Protein AF-A0A382K7L9-F1 (afdb_monomer_lite)

Structure (mmCIF, N/CA/C/O backbone):
data_AF-A0A382K7L9-F1
#
_entry.id   AF-A0A382K7L9-F1
#
loop_
_atom_site.group_PDB
_atom_site.id
_atom_site.type_symbol
_atom_site.label_atom_id
_atom_site.label_alt_id
_atom_site.label_comp_id
_atom_site.label_asym_id
_atom_site.label_entity_id
_atom_site.label_seq_id
_atom_site.pdbx_PDB_ins_code
_atom_site.Cartn_x
_atom_site.Cartn_y
_atom_site.Cartn_z
_atom_site.occupancy
_atom_site.B_iso_or_equiv
_atom_site.auth_seq_id
_atom_site.auth_comp_id
_atom_site.auth_asym_id
_atom_site.auth_atom_id
_atom_site.pdbx_PDB_model_num
ATOM 1 N N . MET A 1 1 ? 74.649 -41.906 31.317 1.00 43.09 1 MET A N 1
ATOM 2 C CA . MET A 1 1 ? 73.475 -42.484 30.623 1.00 43.09 1 MET A CA 1
ATOM 3 C C . MET A 1 1 ? 72.377 -41.413 30.599 1.00 43.09 1 MET A C 1
ATOM 5 O O . MET A 1 1 ? 71.644 -41.284 31.558 1.00 43.09 1 MET A O 1
ATOM 9 N N . SER A 1 2 ? 72.588 -40.344 29.824 1.00 37.22 2 SER A N 1
ATOM 10 C CA . SER A 1 2 ? 71.863 -39.964 28.591 1.00 37.22 2 SER A CA 1
ATOM 11 C C . SER A 1 2 ? 70.336 -39.858 28.741 1.00 37.22 2 SER A C 1
ATOM 13 O O . SER A 1 2 ? 69.616 -40.840 28.602 1.00 37.22 2 SER A O 1
ATOM 15 N N . ALA A 1 3 ? 69.881 -38.627 29.000 1.00 41.47 3 ALA A N 1
ATOM 16 C CA . ALA A 1 3 ? 68.498 -38.179 28.888 1.00 41.47 3 ALA A CA 1
ATOM 17 C C . ALA A 1 3 ? 68.098 -38.058 27.408 1.00 41.47 3 ALA A C 1
ATOM 19 O O . ALA A 1 3 ? 68.767 -37.372 26.635 1.00 41.47 3 ALA A O 1
ATOM 20 N N . ARG A 1 4 ? 67.018 -38.741 27.023 1.00 49.91 4 ARG A N 1
ATOM 21 C CA . ARG A 1 4 ? 66.361 -38.711 25.703 1.00 49.91 4 ARG A CA 1
ATOM 22 C C . ARG A 1 4 ? 64.899 -39.087 25.980 1.00 49.91 4 ARG A C 1
ATOM 24 O O . ARG A 1 4 ? 64.685 -40.051 26.697 1.00 49.91 4 ARG A O 1
ATOM 31 N N . THR A 1 5 ? 63.835 -38.434 25.541 1.00 47.88 5 THR A N 1
ATOM 32 C CA . THR A 1 5 ? 63.604 -37.308 24.635 1.00 47.88 5 THR A CA 1
ATOM 33 C C . THR A 1 5 ? 62.112 -36.996 24.803 1.00 47.88 5 THR A C 1
ATOM 35 O O . THR A 1 5 ? 61.288 -37.908 24.792 1.00 47.88 5 THR A O 1
ATOM 38 N N . LEU A 1 6 ? 61.779 -35.722 24.991 1.00 47.72 6 LEU A N 1
ATOM 39 C CA . LEU A 1 6 ? 60.423 -35.182 25.039 1.00 47.72 6 LEU A CA 1
ATOM 40 C C . LEU A 1 6 ? 59.897 -35.056 23.596 1.00 47.72 6 LEU A C 1
ATOM 42 O O . LEU A 1 6 ? 60.378 -34.203 22.858 1.00 47.72 6 LEU A O 1
ATOM 46 N N . THR A 1 7 ? 58.939 -35.885 23.179 1.00 46.38 7 THR A N 1
ATOM 47 C CA . THR A 1 7 ? 58.252 -35.752 21.876 1.00 46.38 7 THR A CA 1
ATOM 48 C C . THR A 1 7 ? 56.838 -36.308 21.976 1.00 46.38 7 THR A C 1
ATOM 50 O O . THR A 1 7 ? 56.667 -37.504 22.191 1.00 46.38 7 THR A O 1
ATOM 53 N N . GLY A 1 8 ? 55.832 -35.443 21.817 1.00 36.06 8 GLY A N 1
ATOM 54 C CA . GLY A 1 8 ? 54.428 -35.860 21.763 1.00 36.06 8 GLY A CA 1
ATOM 55 C C . GLY A 1 8 ? 53.365 -34.766 21.915 1.00 36.06 8 GLY A C 1
ATOM 56 O O . GLY A 1 8 ? 52.211 -35.100 22.142 1.00 36.06 8 GLY A O 1
ATOM 57 N N . LEU A 1 9 ? 53.702 -33.475 21.805 1.00 44.44 9 LEU A N 1
ATOM 58 C CA . LEU A 1 9 ? 52.711 -32.431 21.515 1.00 44.44 9 LEU A CA 1
ATOM 59 C C . LEU A 1 9 ? 52.481 -32.429 20.000 1.00 44.44 9 LEU A C 1
ATOM 61 O O . LEU A 1 9 ? 53.364 -32.000 19.261 1.00 44.44 9 LEU A O 1
ATOM 65 N N . GLY A 1 10 ? 51.340 -32.929 19.523 1.00 34.66 10 GLY A N 1
ATOM 66 C CA . GLY A 1 10 ? 51.049 -32.872 18.089 1.00 34.66 10 GLY A CA 1
ATOM 67 C C . GLY A 1 10 ? 49.948 -33.800 17.597 1.00 34.66 10 GLY A C 1
ATOM 68 O O . GLY A 1 10 ? 50.217 -34.700 16.814 1.00 34.66 10 GLY A O 1
ATOM 69 N N . ALA A 1 11 ? 48.703 -33.546 17.988 1.00 42.19 11 ALA A N 1
ATOM 70 C CA . ALA A 1 11 ? 47.563 -33.876 17.140 1.00 42.19 11 ALA A CA 1
ATOM 71 C C . ALA A 1 11 ? 46.535 -32.753 17.283 1.00 42.19 11 ALA A C 1
ATOM 73 O O . ALA A 1 11 ? 45.841 -32.625 18.288 1.00 42.19 11 ALA A O 1
ATOM 74 N N . ALA A 1 12 ? 46.557 -31.882 16.283 1.00 44.66 12 ALA A N 1
ATOM 75 C CA . ALA A 1 12 ? 45.701 -30.732 16.095 1.00 44.66 12 ALA A CA 1
ATOM 76 C C . ALA A 1 12 ? 44.216 -31.063 16.321 1.00 44.66 12 ALA A C 1
ATOM 78 O O . ALA A 1 12 ? 43.596 -31.741 15.508 1.00 44.66 12 ALA A O 1
ATOM 79 N N . LEU A 1 13 ? 43.622 -30.510 17.382 1.00 43.16 13 LEU A N 1
ATOM 80 C CA . LEU A 1 13 ? 42.175 -30.319 17.460 1.00 43.16 13 LEU A CA 1
ATOM 81 C C . LEU A 1 13 ? 41.849 -28.989 16.771 1.00 43.16 13 LEU A C 1
ATOM 83 O O . LEU A 1 13 ? 41.565 -27.978 17.409 1.00 43.16 13 LEU A O 1
ATOM 87 N N . LEU A 1 14 ? 41.983 -28.983 15.448 1.00 47.88 14 LEU A N 1
ATOM 88 C CA . LEU A 1 14 ? 41.500 -27.914 14.589 1.00 47.88 14 LEU A CA 1
ATOM 89 C C . LEU A 1 14 ? 40.259 -28.419 13.854 1.00 47.88 14 LEU A C 1
ATOM 91 O O . LEU A 1 14 ? 40.290 -29.463 13.213 1.00 47.88 14 LEU A O 1
ATOM 95 N N . ILE A 1 15 ? 39.217 -27.587 13.904 1.00 56.72 15 ILE A N 1
ATOM 96 C CA . ILE A 1 15 ? 38.051 -27.582 13.012 1.00 56.72 15 ILE A CA 1
ATOM 97 C C . ILE A 1 15 ? 36.933 -28.549 13.430 1.00 56.72 15 ILE A C 1
ATOM 99 O O . ILE A 1 15 ? 36.583 -29.506 12.753 1.00 56.72 15 ILE A O 1
ATOM 103 N N . GLY A 1 16 ? 36.305 -28.206 14.553 1.00 46.41 16 GLY A N 1
ATOM 104 C CA . GLY A 1 16 ? 34.920 -28.564 14.859 1.00 46.41 16 GLY A CA 1
ATOM 105 C C . GLY A 1 16 ? 33.995 -27.343 14.890 1.00 46.41 16 GLY A C 1
ATOM 106 O O . GLY A 1 16 ? 32.943 -27.402 15.511 1.00 46.41 16 GLY A O 1
ATOM 107 N N . ILE A 1 17 ? 34.364 -26.221 14.251 1.00 56.38 17 ILE A N 1
ATOM 108 C CA . ILE A 1 17 ? 33.431 -25.111 13.970 1.00 56.38 17 ILE A CA 1
ATOM 109 C C . ILE A 1 17 ? 32.613 -25.524 12.738 1.00 56.38 17 ILE A C 1
ATOM 111 O O . ILE A 1 17 ? 32.745 -24.986 11.647 1.00 56.38 17 ILE A O 1
ATOM 115 N N . GLY A 1 18 ? 31.850 -26.598 12.906 1.00 50.69 18 GLY A N 1
ATOM 116 C CA . GLY A 1 18 ? 30.925 -27.154 11.924 1.00 50.69 18 GLY A CA 1
ATOM 117 C C . GLY A 1 18 ? 29.491 -27.107 12.436 1.00 50.69 18 GLY A C 1
ATOM 118 O O . GLY A 1 18 ? 28.652 -27.857 11.951 1.00 50.69 18 GLY A O 1
ATOM 119 N N . ALA A 1 19 ? 29.202 -26.252 13.427 1.00 53.53 19 ALA A N 1
ATOM 120 C CA . ALA A 1 19 ? 27.838 -25.837 13.721 1.00 53.53 19 ALA A CA 1
ATOM 121 C C . ALA A 1 19 ? 27.392 -24.938 12.566 1.00 53.53 19 ALA A C 1
ATOM 123 O O . ALA A 1 19 ? 27.530 -23.716 12.592 1.00 53.53 19 ALA A O 1
ATOM 124 N N . THR A 1 20 ? 26.984 -25.629 11.507 1.00 56.31 20 THR A N 1
ATOM 125 C CA . THR A 1 20 ? 26.126 -25.197 10.415 1.00 56.31 20 THR A CA 1
ATOM 126 C C . THR A 1 20 ? 25.413 -23.899 10.751 1.00 56.31 20 THR A C 1
ATOM 128 O O . THR A 1 20 ? 24.609 -23.852 11.683 1.00 56.31 20 THR A O 1
ATOM 131 N N . PHE A 1 21 ? 25.750 -22.868 9.978 1.00 62.09 21 PHE A N 1
ATOM 132 C CA . PHE A 1 21 ? 25.012 -21.624 9.830 1.00 62.09 21 PHE A CA 1
ATOM 133 C C . PHE A 1 21 ? 23.532 -21.869 10.104 1.00 62.09 21 PHE A C 1
ATOM 135 O O . PHE A 1 21 ? 22.899 -22.665 9.406 1.00 62.09 21 PHE A O 1
ATOM 142 N N . GLY A 1 22 ? 23.018 -21.243 11.168 1.00 56.47 22 GLY A N 1
ATOM 143 C CA . GLY A 1 22 ? 21.597 -21.281 11.478 1.00 56.47 22 GLY A CA 1
ATOM 144 C C . GLY A 1 22 ? 20.826 -20.992 10.202 1.00 56.47 22 GLY A C 1
ATOM 145 O O . GLY A 1 22 ? 21.226 -20.115 9.434 1.00 56.47 22 GLY A O 1
ATOM 146 N N . SER A 1 23 ? 19.779 -21.774 9.949 1.00 59.81 23 SER A N 1
ATOM 147 C CA . SER A 1 23 ? 18.844 -21.516 8.865 1.00 59.81 23 SER A CA 1
ATOM 148 C C . SER A 1 23 ? 18.497 -20.032 8.899 1.00 59.81 23 SER A C 1
ATOM 150 O O . SER A 1 23 ? 17.774 -19.587 9.794 1.00 59.81 23 SER A O 1
ATOM 152 N N . LEU A 1 24 ? 19.037 -19.255 7.956 1.00 59.03 24 LEU A N 1
ATOM 153 C CA . LEU A 1 24 ? 18.431 -17.987 7.604 1.00 59.03 24 LEU A CA 1
ATOM 154 C C . LEU A 1 24 ? 17.028 -18.405 7.208 1.00 59.03 24 LEU A C 1
ATOM 156 O O . LEU A 1 24 ? 16.876 -19.163 6.250 1.00 59.03 24 LEU A O 1
ATOM 160 N N . ALA A 1 25 ? 16.035 -18.048 8.025 1.00 57.22 25 ALA A N 1
ATOM 161 C CA . ALA A 1 25 ? 14.650 -18.222 7.650 1.00 57.22 25 ALA A CA 1
ATOM 162 C C . ALA A 1 25 ? 14.559 -17.670 6.229 1.00 57.22 25 ALA A C 1
ATOM 1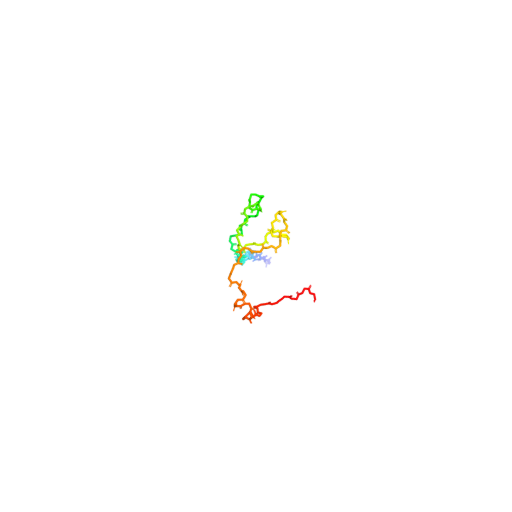64 O O . ALA A 1 25 ? 14.811 -16.480 6.028 1.00 57.22 25 ALA A O 1
ATOM 165 N N . SER A 1 26 ? 14.341 -18.544 5.241 1.00 57.84 26 SER A N 1
ATOM 166 C CA . SER A 1 26 ? 14.037 -18.082 3.901 1.00 57.84 26 SER A CA 1
ATOM 167 C C . SER A 1 26 ? 12.810 -17.222 4.119 1.00 57.84 26 SER A C 1
ATOM 169 O O . SER A 1 26 ? 11.754 -17.749 4.475 1.00 57.84 26 SER A O 1
ATOM 171 N N . ALA A 1 27 ? 12.960 -15.899 4.015 1.00 61.62 27 ALA A N 1
ATOM 172 C CA . ALA A 1 27 ? 11.818 -15.053 3.737 1.00 61.62 27 ALA A CA 1
ATOM 173 C C . ALA A 1 27 ? 11.115 -15.782 2.590 1.00 61.62 27 ALA A C 1
ATOM 175 O O . ALA A 1 27 ? 11.782 -16.107 1.603 1.00 61.62 27 ALA A O 1
ATOM 176 N N . GLY A 1 28 ? 9.877 -16.235 2.821 1.00 64.94 28 GLY A N 1
ATOM 177 C CA . GLY A 1 28 ? 9.206 -17.145 1.892 1.00 64.94 28 GLY A CA 1
ATOM 178 C C . GLY A 1 28 ? 9.330 -16.620 0.466 1.00 64.94 28 GLY A C 1
ATOM 179 O O . GLY A 1 28 ? 9.421 -15.405 0.300 1.00 64.94 28 GLY A O 1
ATOM 180 N N . ASP A 1 29 ? 9.401 -17.526 -0.512 1.00 82.50 29 ASP A N 1
ATOM 181 C CA . ASP A 1 29 ? 9.725 -17.243 -1.916 1.00 82.50 29 ASP A CA 1
ATOM 182 C C . ASP A 1 29 ? 9.339 -15.819 -2.347 1.00 82.50 29 ASP A C 1
ATOM 184 O O . ASP A 1 29 ? 8.174 -15.503 -2.604 1.00 82.50 29 ASP A O 1
ATOM 188 N N . TYR A 1 30 ? 10.330 -14.921 -2.367 1.00 85.88 30 TYR A N 1
ATOM 189 C CA . TYR A 1 30 ? 10.097 -13.534 -2.737 1.00 85.88 30 TYR A CA 1
ATOM 190 C C . TYR A 1 30 ? 9.835 -13.471 -4.239 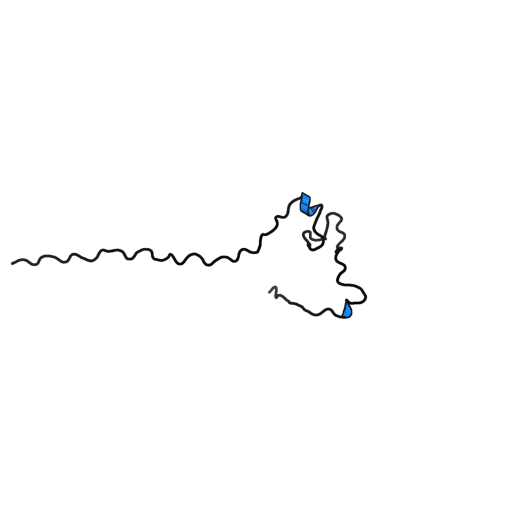1.00 85.88 30 TYR A C 1
ATOM 192 O O . TYR A 1 30 ? 10.737 -13.681 -5.053 1.00 85.88 30 TYR A O 1
ATOM 200 N N . SER A 1 31 ? 8.598 -13.149 -4.613 1.00 90.56 31 SER A N 1
ATOM 201 C CA . SER A 1 31 ? 8.253 -12.946 -6.016 1.00 90.56 31 SER A CA 1
ATOM 202 C C . SER A 1 31 ? 8.961 -11.704 -6.548 1.00 90.56 31 SER A C 1
ATOM 204 O O . SER A 1 31 ? 8.665 -10.581 -6.128 1.00 90.56 31 SER A O 1
ATOM 206 N N . THR A 1 32 ? 9.859 -11.899 -7.514 1.00 93.94 32 THR A N 1
ATOM 207 C CA . THR A 1 32 ? 10.600 -10.819 -8.170 1.00 93.94 32 THR A CA 1
ATOM 208 C C . THR A 1 32 ? 9.653 -9.770 -8.758 1.00 93.94 32 THR A C 1
ATOM 210 O O . THR A 1 32 ? 8.570 -10.076 -9.267 1.00 93.94 32 THR A O 1
ATOM 213 N N . VAL A 1 33 ? 10.047 -8.501 -8.667 1.00 95.00 33 VAL A N 1
ATOM 214 C CA . VAL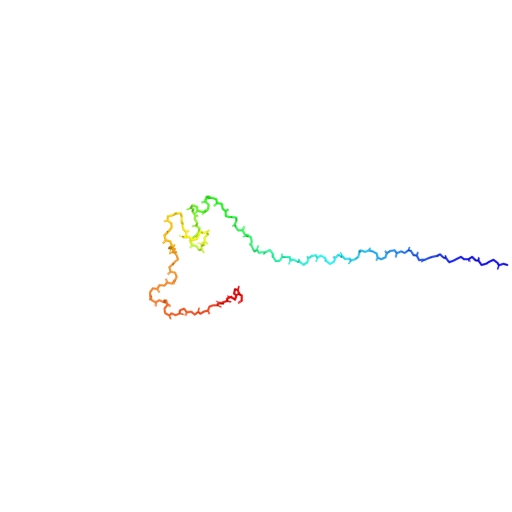 A 1 33 ? 9.338 -7.386 -9.299 1.00 95.00 33 VAL A CA 1
ATOM 215 C C . VAL A 1 33 ? 9.947 -7.161 -10.680 1.00 95.00 33 VAL A C 1
ATOM 217 O O . VAL A 1 33 ? 11.131 -6.863 -10.791 1.00 95.00 33 VAL A O 1
ATOM 220 N N . THR A 1 34 ? 9.143 -7.341 -11.725 1.00 96.88 34 THR A N 1
ATOM 221 C CA . THR A 1 34 ? 9.523 -7.122 -13.128 1.00 96.88 34 THR A CA 1
ATOM 222 C C . THR A 1 34 ? 8.735 -5.956 -13.714 1.00 96.88 34 THR A C 1
ATOM 224 O O . THR A 1 34 ? 7.660 -5.620 -13.215 1.00 96.88 34 THR A O 1
ATOM 227 N N . ASP A 1 35 ? 9.202 -5.397 -14.830 1.00 97.00 35 ASP A N 1
ATOM 228 C CA . ASP A 1 35 ? 8.470 -4.344 -15.550 1.00 97.00 35 ASP A CA 1
ATOM 229 C C . ASP A 1 35 ? 7.058 -4.802 -15.949 1.00 97.00 35 ASP A C 1
ATOM 231 O O . ASP A 1 35 ? 6.075 -4.091 -15.747 1.00 97.00 35 ASP A O 1
ATOM 235 N N . SER A 1 36 ? 6.929 -6.042 -16.436 1.00 96.62 36 SER A N 1
ATOM 236 C CA . SER A 1 36 ? 5.632 -6.634 -16.791 1.00 96.62 36 SER A CA 1
ATOM 237 C C . SER A 1 36 ? 4.683 -6.745 -15.597 1.00 96.62 36 SER A C 1
ATOM 239 O O . SER A 1 36 ? 3.480 -6.511 -15.738 1.00 96.62 36 SER A O 1
ATOM 241 N N . ARG A 1 37 ? 5.215 -7.057 -14.411 1.00 96.44 37 ARG A N 1
ATOM 242 C CA . ARG A 1 37 ? 4.445 -7.118 -13.168 1.00 96.44 37 ARG A CA 1
ATOM 243 C C . ARG A 1 37 ? 4.062 -5.729 -12.676 1.00 96.44 37 ARG A C 1
ATOM 245 O O . ARG A 1 37 ? 2.962 -5.559 -12.176 1.00 96.44 37 ARG A O 1
ATOM 252 N N . LEU A 1 38 ? 4.913 -4.719 -12.851 1.00 96.06 38 LEU A N 1
ATOM 253 C CA . LEU A 1 38 ? 4.569 -3.335 -12.512 1.00 96.06 38 LEU A CA 1
ATOM 254 C C . LEU A 1 38 ? 3.434 -2.781 -13.384 1.00 96.06 38 LEU A C 1
ATOM 256 O O . LEU A 1 38 ? 2.636 -1.979 -12.891 1.00 96.06 38 LEU A O 1
ATOM 260 N N . ILE A 1 39 ? 3.335 -3.232 -14.639 1.00 95.19 39 ILE A N 1
ATOM 261 C CA . ILE A 1 39 ? 2.208 -2.932 -15.535 1.00 95.19 39 ILE A CA 1
ATOM 262 C C . ILE A 1 39 ? 0.934 -3.648 -15.059 1.00 95.19 39 ILE A C 1
ATOM 264 O O . ILE A 1 39 ? -0.128 -3.031 -14.996 1.00 95.19 39 ILE A O 1
ATOM 268 N N . ASN A 1 40 ? 1.041 -4.926 -14.679 1.00 93.19 40 ASN A N 1
ATOM 269 C CA . ASN A 1 40 ? -0.084 -5.770 -14.264 1.00 93.19 40 ASN A CA 1
ATOM 270 C C . ASN A 1 40 ? 0.082 -6.283 -12.826 1.00 93.19 40 ASN A C 1
ATOM 272 O O . ASN A 1 40 ? 0.247 -7.480 -12.597 1.00 93.19 40 ASN A O 1
ATOM 276 N N . GLN A 1 41 ? 0.050 -5.369 -11.855 1.00 92.88 41 GLN A N 1
ATOM 277 C CA . GLN A 1 41 ? 0.260 -5.712 -10.446 1.00 92.88 41 GLN A CA 1
ATOM 278 C C . GLN A 1 41 ? -0.901 -6.535 -9.884 1.00 92.88 41 GLN A C 1
ATOM 280 O O . GLN A 1 41 ? -2.070 -6.291 -10.206 1.00 92.88 41 GLN A O 1
ATOM 285 N N . GLU A 1 42 ? -0.587 -7.473 -8.990 1.00 94.50 42 GLU A N 1
ATOM 286 C CA . GLU A 1 42 ? -1.609 -8.168 -8.213 1.00 94.50 42 GLU A CA 1
ATOM 287 C C . GLU A 1 42 ? -2.316 -7.178 -7.274 1.00 94.50 42 GLU A C 1
ATOM 289 O O . GLU A 1 42 ? -1.693 -6.287 -6.698 1.00 94.50 42 GLU A O 1
ATOM 294 N N . HIS A 1 43 ? -3.629 -7.334 -7.093 1.00 93.25 43 HIS A N 1
ATOM 295 C CA . HIS A 1 43 ? -4.457 -6.357 -6.373 1.00 93.25 43 HIS A CA 1
ATOM 296 C C . HIS A 1 43 ? -4.113 -6.207 -4.879 1.00 93.25 43 HIS A C 1
ATOM 298 O O . HIS A 1 43 ? -4.536 -5.241 -4.250 1.00 93.25 43 HIS A O 1
ATOM 304 N N . ASN A 1 44 ? -3.410 -7.178 -4.295 1.00 93.94 44 ASN A N 1
ATOM 305 C CA . ASN A 1 44 ? -3.026 -7.210 -2.885 1.00 93.94 44 ASN A CA 1
ATOM 306 C C . ASN A 1 44 ? -1.668 -6.545 -2.606 1.00 93.94 44 ASN A C 1
ATOM 308 O O . ASN A 1 44 ? -1.274 -6.465 -1.445 1.00 93.94 44 ASN A O 1
ATOM 312 N N . ASN A 1 45 ? -0.961 -6.081 -3.640 1.00 95.12 45 ASN A N 1
ATOM 313 C CA . ASN A 1 45 ? 0.356 -5.469 -3.515 1.00 95.12 45 ASN A CA 1
ATOM 314 C C . ASN A 1 45 ? 0.317 -3.961 -3.790 1.00 95.12 45 ASN A C 1
ATOM 316 O O . ASN A 1 45 ? -0.519 -3.462 -4.540 1.00 95.12 45 ASN A O 1
ATOM 320 N N . TRP A 1 46 ? 1.280 -3.242 -3.212 1.00 96.25 46 TRP A N 1
ATOM 321 C CA . TRP A 1 46 ? 1.529 -1.827 -3.487 1.00 96.25 46 TRP A CA 1
ATOM 322 C C . TRP A 1 46 ? 3.004 -1.642 -3.854 1.00 96.25 46 TRP A C 1
ATOM 324 O O . TRP A 1 46 ? 3.845 -1.411 -2.987 1.00 96.25 46 TRP A O 1
ATOM 334 N N . LEU A 1 47 ? 3.340 -1.825 -5.136 1.00 96.06 47 LEU A N 1
ATOM 335 C CA . LEU 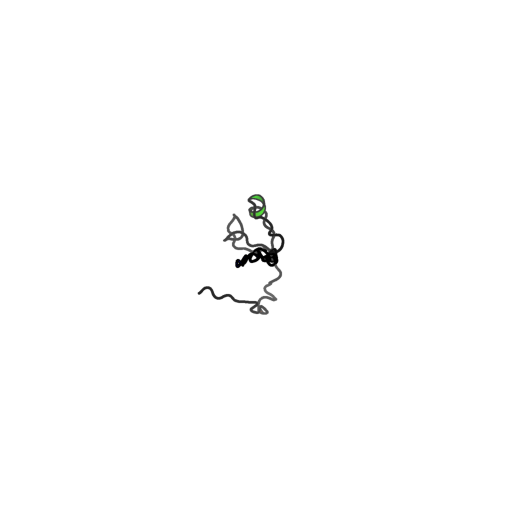A 1 47 ? 4.741 -1.898 -5.590 1.00 96.06 47 LEU A CA 1
ATOM 336 C C . LEU A 1 47 ? 5.274 -0.576 -6.157 1.00 96.06 47 LEU A C 1
ATOM 338 O O . LEU A 1 47 ? 6.462 -0.460 -6.444 1.00 96.06 47 LEU A O 1
ATOM 342 N N . GLN A 1 48 ? 4.409 0.425 -6.320 1.00 95.31 48 GLN A N 1
ATOM 343 C CA . GLN A 1 48 ? 4.770 1.757 -6.799 1.00 95.31 48 GLN A CA 1
ATOM 344 C C . GLN A 1 48 ? 4.275 2.813 -5.819 1.00 95.31 48 GLN A C 1
ATOM 346 O O . GLN A 1 48 ? 3.193 2.680 -5.257 1.00 95.31 48 GLN A O 1
ATOM 351 N N . ILE A 1 49 ? 5.010 3.917 -5.677 1.00 94.88 49 ILE A N 1
ATOM 352 C CA . ILE A 1 49 ? 4.681 4.983 -4.716 1.00 94.88 49 ILE A CA 1
ATOM 353 C C . ILE A 1 49 ? 3.249 5.530 -4.869 1.00 94.88 49 ILE A C 1
ATOM 355 O O . ILE A 1 49 ? 2.616 5.862 -3.872 1.00 94.88 49 ILE A O 1
ATOM 359 N N . ARG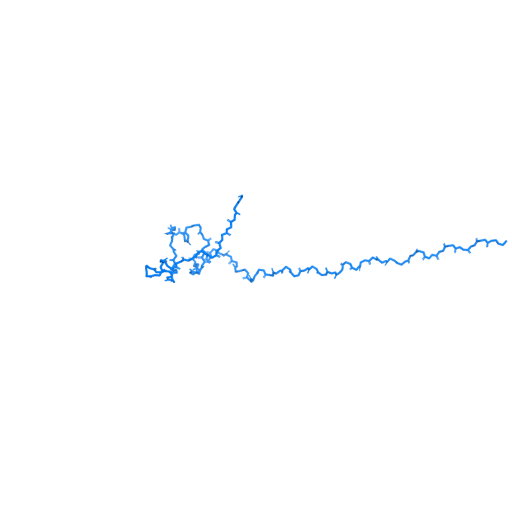 A 1 50 ? 2.702 5.555 -6.093 1.00 95.06 50 ARG A N 1
ATOM 360 C CA . ARG A 1 50 ? 1.328 6.008 -6.383 1.00 95.06 50 ARG A CA 1
ATOM 361 C C . ARG A 1 50 ? 0.377 4.889 -6.835 1.00 95.06 50 ARG A C 1
ATOM 363 O O . ARG A 1 50 ? -0.628 5.162 -7.491 1.00 95.06 50 ARG A O 1
ATOM 370 N N . GLY A 1 51 ? 0.685 3.641 -6.489 1.00 93.44 51 GLY A N 1
ATOM 371 C CA . GLY A 1 51 ? -0.117 2.454 -6.802 1.00 93.44 51 GLY A CA 1
ATOM 372 C C . GLY A 1 51 ? 0.095 1.925 -8.225 1.00 93.44 51 GLY A C 1
ATOM 373 O O . GLY A 1 51 ? 0.442 0.762 -8.406 1.00 93.44 51 GLY A O 1
ATOM 374 N N . ASN A 1 52 ? -0.048 2.772 -9.245 1.00 94.38 52 ASN A N 1
ATOM 375 C CA . ASN A 1 52 ? 0.141 2.410 -10.653 1.00 94.38 52 ASN A CA 1
ATOM 376 C C . ASN A 1 52 ? 0.849 3.526 -11.443 1.00 94.38 52 ASN A C 1
ATOM 378 O O . ASN A 1 52 ? 1.062 4.624 -10.926 1.00 94.38 52 ASN A O 1
ATOM 382 N N . TYR A 1 53 ? 1.166 3.249 -12.711 1.00 95.12 53 TYR A N 1
ATOM 383 C CA . TYR A 1 53 ? 1.788 4.223 -13.614 1.00 95.12 53 TYR A CA 1
ATOM 384 C C . TYR A 1 53 ? 0.914 5.456 -13.877 1.00 95.12 53 TYR A C 1
ATOM 386 O O . TYR A 1 53 ? 1.440 6.549 -14.055 1.00 95.12 53 TYR A O 1
ATOM 394 N N . GLU A 1 54 ? -0.409 5.306 -13.818 1.00 95.06 54 GLU A N 1
ATOM 395 C CA . GLU A 1 54 ? -1.356 6.422 -13.922 1.00 95.06 54 GLU A CA 1
ATOM 396 C C . GLU A 1 54 ? -1.377 7.317 -12.664 1.00 95.06 54 GLU A C 1
ATOM 398 O O . GLU A 1 54 ? -1.943 8.410 -12.655 1.00 95.06 54 GLU A O 1
ATOM 403 N N . GLY A 1 55 ? -0.762 6.867 -11.569 1.00 95.19 55 GLY A N 1
ATOM 404 C CA . GLY A 1 55 ? -0.602 7.627 -10.338 1.00 95.19 55 GLY A CA 1
ATOM 405 C C . GLY A 1 55 ? -1.887 7.853 -9.536 1.00 95.19 55 GLY A C 1
ATOM 406 O O . GLY A 1 55 ? -1.997 8.882 -8.858 1.00 95.19 55 GLY A O 1
ATOM 407 N N . TRP A 1 56 ? -2.846 6.928 -9.598 1.00 95.12 56 TRP A N 1
ATOM 408 C CA . TRP A 1 56 ? -4.190 7.100 -9.026 1.00 95.12 56 TRP A CA 1
ATOM 409 C C . TRP A 1 56 ? -4.269 7.090 -7.498 1.00 95.12 56 TRP A C 1
ATOM 411 O O . TRP A 1 56 ? -5.272 7.557 -6.967 1.00 95.12 56 TRP A O 1
ATOM 421 N N . LEU A 1 57 ? -3.261 6.562 -6.788 1.00 96.00 57 LEU A N 1
ATOM 422 C CA . LEU A 1 57 ? -3.307 6.401 -5.323 1.00 96.00 57 LEU A CA 1
ATOM 423 C C . LEU A 1 57 ? -4.536 5.596 -4.844 1.00 96.00 57 LEU A C 1
ATOM 425 O O . LEU A 1 57 ? -5.101 5.867 -3.788 1.00 96.00 57 LEU A O 1
ATOM 429 N N . HIS A 1 58 ? -4.949 4.590 -5.618 1.00 95.31 58 HIS A N 1
ATOM 430 C CA . HIS A 1 58 ? -6.155 3.803 -5.363 1.00 95.31 58 HIS A CA 1
ATOM 431 C C . HIS A 1 58 ? -5.837 2.310 -5.200 1.00 95.31 58 HIS A C 1
ATOM 433 O O . HIS A 1 58 ? -5.100 1.743 -6.006 1.00 95.31 58 HIS A O 1
ATOM 439 N N . SER A 1 59 ? -6.429 1.673 -4.183 1.00 95.50 59 SER A N 1
ATOM 440 C CA . SER A 1 59 ? -6.388 0.219 -3.974 1.00 95.50 59 SER A CA 1
ATOM 441 C C . SER A 1 59 ? -7.660 -0.434 -4.510 1.00 95.50 59 SER A C 1
ATOM 443 O O . SER A 1 59 ? -8.750 0.073 -4.270 1.00 95.50 59 SER A O 1
ATOM 445 N N . ARG A 1 60 ? -7.523 -1.582 -5.188 1.00 94.38 60 ARG A N 1
ATOM 446 C CA . ARG A 1 60 ? -8.658 -2.393 -5.675 1.00 94.38 60 ARG A CA 1
ATOM 447 C C . ARG A 1 60 ? -9.270 -3.293 -4.592 1.00 94.38 60 ARG A C 1
ATOM 449 O O . ARG A 1 60 ? -10.221 -4.009 -4.881 1.00 94.38 60 ARG A O 1
ATOM 456 N N . LEU A 1 61 ? -8.699 -3.311 -3.387 1.00 97.00 61 LEU A N 1
ATOM 457 C CA . LEU A 1 61 ? -9.222 -4.090 -2.266 1.00 97.00 61 LEU A CA 1
ATOM 458 C C . LEU A 1 61 ? -10.504 -3.448 -1.727 1.00 97.00 61 LEU A C 1
ATOM 460 O O . LEU A 1 61 ? -10.551 -2.239 -1.509 1.00 97.00 61 LEU A O 1
ATOM 464 N N . ASP A 1 62 ? -11.507 -4.274 -1.449 1.00 97.12 62 ASP A N 1
ATOM 465 C CA . ASP A 1 62 ? -12.850 -3.866 -1.022 1.00 97.12 62 ASP A CA 1
ATOM 466 C C . ASP A 1 62 ? -13.267 -4.460 0.334 1.00 97.12 62 ASP A C 1
ATOM 468 O O . ASP A 1 62 ? -14.385 -4.250 0.799 1.00 97.12 62 ASP A O 1
ATOM 472 N N . GLN A 1 63 ? -12.355 -5.161 1.017 1.00 98.06 63 GLN A N 1
ATOM 473 C CA . GLN A 1 63 ? -12.616 -5.742 2.337 1.00 98.06 63 GLN A CA 1
ATOM 474 C C . GLN A 1 63 ? -13.015 -4.674 3.373 1.00 98.06 63 GLN A C 1
ATOM 476 O O . GLN A 1 63 ? -13.850 -4.927 4.247 1.00 98.06 63 GLN A O 1
ATOM 481 N N . ILE A 1 64 ? -12.421 -3.480 3.288 1.00 98.19 64 ILE A N 1
ATOM 482 C CA . ILE A 1 64 ? -12.789 -2.327 4.114 1.00 98.19 64 ILE A CA 1
ATOM 483 C C . ILE A 1 64 ? -13.799 -1.492 3.331 1.00 98.19 64 ILE A C 1
ATOM 485 O O . ILE A 1 64 ? -13.513 -1.001 2.243 1.00 98.19 64 ILE A O 1
ATOM 489 N N . THR A 1 65 ? -14.978 -1.314 3.912 1.00 98.56 65 THR A N 1
ATOM 490 C CA . THR A 1 65 ? -16.129 -0.637 3.312 1.00 98.56 65 THR A CA 1
ATOM 491 C C . THR A 1 65 ? -16.608 0.499 4.210 1.00 98.56 65 THR A C 1
ATOM 493 O O . THR A 1 65 ? -16.292 0.547 5.401 1.00 98.56 65 THR A O 1
ATOM 496 N N . SER A 1 66 ? -17.452 1.392 3.683 1.00 98.50 66 SER A N 1
ATOM 497 C CA . SER A 1 66 ? -18.090 2.448 4.486 1.00 98.50 66 SER A CA 1
ATOM 498 C C . SER A 1 66 ? -18.928 1.905 5.651 1.00 98.50 66 SER A C 1
ATOM 500 O O . SER A 1 66 ? -19.096 2.599 6.650 1.00 98.50 66 SER A O 1
ATOM 502 N N . GLY A 1 67 ? -19.417 0.663 5.558 1.00 98.81 67 GLY A N 1
ATOM 503 C CA . GLY A 1 67 ? -20.186 0.010 6.617 1.00 98.81 67 GLY A CA 1
ATOM 504 C C . GLY A 1 67 ? -19.342 -0.602 7.739 1.00 98.81 67 GLY A C 1
ATOM 505 O O . GLY A 1 67 ? -19.871 -0.823 8.825 1.00 98.81 67 GLY A O 1
ATOM 506 N N . ASN A 1 68 ? -18.052 -0.883 7.510 1.00 98.62 68 ASN A N 1
ATOM 507 C CA . ASN A 1 68 ? -17.194 -1.550 8.500 1.00 98.62 68 ASN A CA 1
ATOM 508 C C . ASN A 1 68 ? -15.948 -0.749 8.916 1.00 98.62 68 ASN A C 1
ATOM 510 O O . ASN A 1 68 ? -15.301 -1.127 9.892 1.00 98.62 68 ASN A O 1
ATOM 514 N N . VAL A 1 69 ? -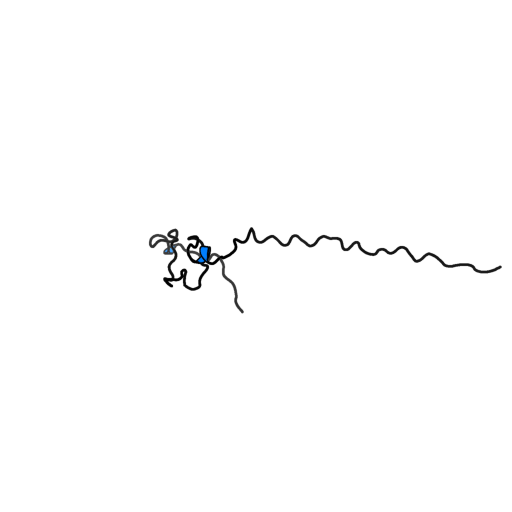15.636 0.368 8.246 1.00 98.50 69 VAL A N 1
ATOM 515 C CA . VAL A 1 69 ? -14.440 1.188 8.519 1.00 98.50 69 VAL A CA 1
ATOM 516 C C . VAL A 1 69 ? -14.361 1.682 9.970 1.00 98.50 69 VAL A C 1
ATOM 518 O O . VAL A 1 69 ? -13.271 1.817 10.516 1.00 98.50 69 VAL A O 1
ATOM 521 N N . GLY A 1 70 ? -15.506 1.881 10.632 1.00 98.56 70 GLY A N 1
ATOM 522 C CA . GLY A 1 70 ? -15.564 2.275 12.044 1.00 98.56 70 GLY A CA 1
ATOM 523 C C . GLY A 1 70 ? -15.077 1.206 13.032 1.00 98.56 70 GLY A C 1
ATOM 524 O O . GLY A 1 70 ? -14.839 1.524 14.191 1.00 98.56 70 GLY A O 1
ATOM 525 N N . ASN A 1 71 ? -14.904 -0.042 12.586 1.00 98.56 71 ASN A N 1
ATOM 526 C CA . ASN A 1 71 ? -14.495 -1.165 13.433 1.00 98.56 71 ASN A CA 1
ATOM 527 C C . ASN A 1 71 ? -12.983 -1.443 13.385 1.00 98.56 71 ASN A C 1
ATOM 529 O O . ASN A 1 71 ? -12.528 -2.415 13.990 1.00 98.56 71 ASN A O 1
ATOM 533 N N . LEU A 1 72 ? -12.206 -0.649 12.641 1.00 98.56 72 LEU A N 1
ATOM 534 C CA . LEU A 1 72 ? -10.765 -0.857 12.515 1.00 98.56 72 LEU A CA 1
ATOM 535 C C . LEU A 1 72 ? -10.062 -0.704 13.868 1.00 98.56 72 LEU A C 1
ATOM 537 O O . LEU A 1 72 ? -10.375 0.185 14.656 1.00 98.56 72 LEU A O 1
ATOM 541 N N . GLN A 1 73 ? -9.083 -1.573 14.111 1.00 98.56 73 GLN A N 1
ATOM 542 C CA . GLN A 1 73 ? -8.241 -1.555 15.303 1.00 98.56 73 GLN A CA 1
ATOM 543 C C . GLN A 1 73 ? -6.766 -1.495 14.895 1.00 98.56 73 GLN A C 1
ATOM 545 O O . GLN A 1 73 ? -6.405 -2.063 13.857 1.00 98.56 73 GLN A O 1
ATOM 550 N N . PRO A 1 74 ? -5.894 -0.846 15.688 1.00 98.00 74 PRO A N 1
ATOM 551 C CA . PRO A 1 74 ? -4.456 -0.909 15.463 1.00 98.00 74 PRO A CA 1
ATOM 552 C C . PRO A 1 74 ? -3.971 -2.361 15.525 1.00 98.00 74 PRO A C 1
ATOM 554 O O . PRO A 1 74 ? -4.237 -3.061 16.500 1.00 98.00 74 PRO A O 1
ATOM 557 N N . VAL A 1 75 ? -3.248 -2.807 14.496 1.00 98.44 75 VAL A N 1
ATOM 558 C CA . VAL A 1 75 ? -2.666 -4.162 14.465 1.00 98.44 75 VAL A CA 1
ATOM 559 C C . VAL A 1 75 ? -1.219 -4.139 14.957 1.00 98.44 75 VAL A C 1
ATOM 561 O O . VAL A 1 75 ? -0.814 -4.993 15.738 1.00 98.44 75 VAL A O 1
ATOM 564 N N . TRP A 1 76 ? -0.437 -3.151 14.519 1.00 98.19 76 TRP A N 1
ATOM 565 C CA . TRP A 1 76 ? 0.954 -2.950 14.921 1.00 98.19 76 TRP A CA 1
ATOM 566 C C . TRP A 1 76 ? 1.386 -1.503 14.643 1.00 98.19 76 TRP A C 1
ATOM 568 O O . TRP A 1 76 ? 0.736 -0.782 13.884 1.00 98.19 76 TRP A O 1
ATOM 578 N N . SER A 1 77 ? 2.493 -1.080 15.252 1.00 97.31 77 SER A N 1
ATOM 579 C CA . SER A 1 77 ? 3.196 0.170 14.946 1.00 97.31 77 SER A CA 1
ATOM 580 C C . SER A 1 77 ? 4.710 -0.053 15.013 1.00 97.31 77 SER A C 1
ATOM 582 O O . SER A 1 77 ? 5.173 -1.036 15.594 1.00 97.31 77 SER A O 1
ATOM 584 N N . PHE A 1 78 ? 5.486 0.832 14.384 1.00 97.00 78 PHE A N 1
ATOM 585 C CA . PHE A 1 78 ? 6.945 0.735 14.333 1.00 97.00 78 PHE A CA 1
ATOM 586 C C . PHE A 1 78 ? 7.584 2.112 14.547 1.00 97.00 78 PHE A C 1
ATOM 588 O O . PHE A 1 78 ? 7.173 3.086 13.917 1.00 97.00 78 PHE A O 1
ATOM 595 N N . ALA A 1 79 ? 8.575 2.196 15.439 1.00 97.25 79 ALA A N 1
ATOM 596 C CA . ALA A 1 79 ? 9.317 3.426 15.706 1.00 97.25 79 ALA A CA 1
ATOM 597 C C . ALA A 1 79 ? 10.394 3.647 14.637 1.00 97.25 79 ALA A C 1
ATOM 599 O O . ALA A 1 79 ? 11.165 2.740 14.334 1.00 97.25 79 ALA A O 1
ATOM 600 N N . THR A 1 80 ? 10.462 4.856 14.079 1.00 96.12 80 THR A N 1
ATOM 601 C CA . THR A 1 80 ? 11.420 5.201 13.016 1.00 96.12 80 THR A CA 1
ATOM 602 C C . THR A 1 80 ? 12.675 5.922 13.522 1.00 96.12 80 THR A C 1
ATOM 604 O O . THR A 1 80 ? 13.557 6.204 12.712 1.00 96.12 80 THR A O 1
ATOM 607 N N . GLY A 1 81 ? 12.756 6.236 14.823 1.00 89.06 81 GLY A N 1
ATOM 608 C CA . GLY A 1 81 ? 13.861 6.952 15.473 1.00 89.06 81 GLY A CA 1
ATOM 609 C C . GLY A 1 81 ? 13.544 7.330 16.913 1.00 89.06 81 GLY A C 1
ATOM 610 O O . GLY A 1 81 ? 12.344 7.544 17.197 1.00 89.06 81 GLY A O 1
#

Sequence (81 aa):
MSARTLTGLGAALLIGIGATFGSLASAGDYSTVTDSRLINQEHNNWLQIRGNYEGWLHSRLDQITSGNVGNLQPVWSFATG

Radius of gyration: 30.53 Å; chains: 1; bounding box: 94×50×47 Å

pLDDT: mean 79.89, std 22.25, range [34.66, 98.81]

Foldseek 3Di:
DDDDDDDDPDDDPPDPPPPPDPPPPPPPPDDDDDPVCLQVPDLVDQPDPQSHPVSPVDGPDDPDDPVCVVVDDDPDDDDPD

Secondary structure (DSSP, 8-state):
---------------------------S------HHHHHS--TT---STTSSTT--------SS-TTTGGG----------

Organism: NCBI:txid408172

InterPro domains:
  IPR011047 Quinoprotein alcohol dehydrogenase-like superfamily [SSF50998] (41-81)